Protein AF-A0A3P7KXI2-F1 (afdb_monomer)

Organism: Strongylus vulgaris (NCBI:txid40348)

Radius of gyration: 22.16 Å; Cα contacts (8 Å, |Δi|>4): 101; chains: 1; bounding box: 39×43×55 Å

InterPro domains:
  IPR000217 Tubulin [PTHR11588] (34-95)
  IPR002452 Alpha tubulin [PR01162] (31-44)
  IPR002452 Alpha tubulin [PR01162] (44-63)
  IPR002452 Alpha tubulin [PR01162] (69-85)
  IPR008280 Tubulin/FtsZ, C-terminal [SSF55307] (37-93)
  IPR018316 Tubulin/FtsZ, 2-layer sandwich domain [PF03953] (35-76)
  IPR023123 Tubulin, C-terminal [G3DSA:1.10.287.600] (68-98)
  IPR037103 Tubulin/FtsZ-like, C-terminal domain [G3DSA:3.30.1330.20] (4-67)

Sequence (100 aa):
MCARLDVKNSETQDAQNLHLTVTLWLISAANNEKAIVGINYQPPTVVPGADLAKLQRAVCMLSNTTAIAEAWARLDHKFDLMYAKRAFVHWLVFEKNFSQ

pLDDT: mean 70.06, std 19.03, range [29.94, 96.69]

Secondary structure (DSSP, 8-state):
--------HHHHHHHHH--S---EEEEE-SSSS-EEEE---SPPP--TT-SS---S--EEEEE--TTHHHHHHHHHHHHHHHHHTTTTHHHHHHHHHH--

Mean predicted aligned error: 12.72 Å

Foldseek 3Di:
DQDFDPDDPVVVVCVVVDPAEFQWAFEADPPPDDTTTDGDRDFDDDDPPDPDDRDRYDYHYDYDDPVVVVVVVVVVVVVCVCVVVCHCVVVVVVVVVVVD

Solvent-accessible surface area (backbone atoms only — not comparable to full-atom values): 6329 Å² total; per-residue (Å²): 136,87,71,90,53,89,72,52,80,64,56,60,51,42,65,73,67,47,96,63,59,43,38,34,43,36,39,41,54,82,70,91,78,56,77,40,58,33,78,34,71,69,61,62,85,66,64,90,93,52,94,63,75,88,46,76,62,53,76,47,77,50,69,62,58,77,70,57,52,59,59,50,52,58,50,50,54,54,47,50,61,36,54,78,69,52,58,71,47,65,62,60,54,51,57,69,68,72,79,117

Structure (mmCIF, N/CA/C/O backbone):
data_AF-A0A3P7KXI2-F1
#
_entry.id   AF-A0A3P7KXI2-F1
#
loop_
_atom_site.group_PDB
_atom_site.id
_atom_site.type_symbol
_atom_site.label_atom_id
_atom_site.label_alt_id
_atom_site.label_comp_id
_atom_site.label_asym_id
_atom_site.label_entity_id
_atom_site.label_seq_id
_atom_site.pdbx_PDB_ins_code
_atom_site.Cartn_x
_atom_site.Cartn_y
_atom_site.Cartn_z
_atom_site.occupancy
_atom_site.B_iso_or_equiv
_atom_site.auth_seq_id
_atom_site.auth_comp_id
_atom_site.auth_asym_id
_atom_site.auth_atom_id
_atom_site.pdbx_PDB_model_num
ATOM 1 N N . MET A 1 1 ? -1.861 10.800 15.574 1.00 29.94 1 MET A N 1
ATOM 2 C CA . MET A 1 1 ? -0.877 10.560 16.652 1.00 29.94 1 MET A CA 1
ATOM 3 C C . MET A 1 1 ? -0.841 9.057 16.889 1.00 29.94 1 MET A C 1
ATOM 5 O O . MET A 1 1 ? -1.806 8.523 17.414 1.00 29.94 1 MET A O 1
ATOM 9 N N . CYS A 1 2 ? 0.173 8.351 16.385 1.00 36.72 2 CYS A N 1
ATOM 10 C CA . CYS A 1 2 ? 0.324 6.916 16.637 1.00 36.72 2 CYS A CA 1
ATOM 11 C C . CYS A 1 2 ? 1.160 6.783 17.914 1.00 36.72 2 CYS A C 1
ATOM 13 O O . CYS A 1 2 ? 2.349 7.092 17.894 1.00 36.72 2 CYS A O 1
ATOM 15 N N . ALA A 1 3 ? 0.534 6.442 19.039 1.00 30.91 3 ALA A N 1
ATOM 16 C CA . ALA A 1 3 ? 1.265 6.214 20.279 1.00 30.91 3 ALA A CA 1
ATOM 17 C C . ALA A 1 3 ? 1.949 4.844 20.207 1.00 30.91 3 ALA A C 1
ATOM 19 O O . ALA A 1 3 ? 1.317 3.840 19.877 1.00 30.91 3 ALA A O 1
ATOM 20 N N . ARG A 1 4 ? 3.252 4.809 20.493 1.00 40.34 4 ARG A N 1
ATOM 21 C CA . ARG A 1 4 ? 4.019 3.572 20.635 1.00 40.34 4 ARG A CA 1
ATOM 22 C C . ARG A 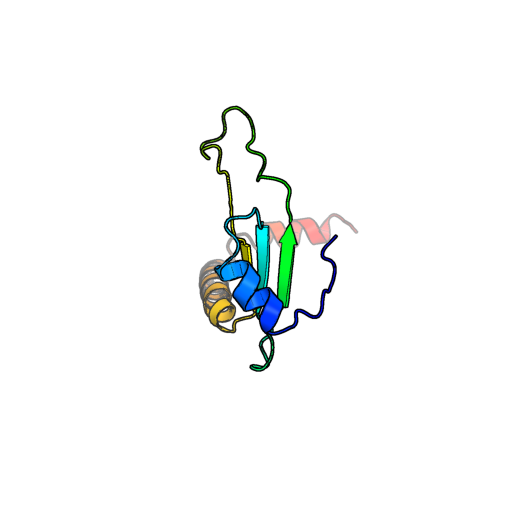1 4 ? 3.684 2.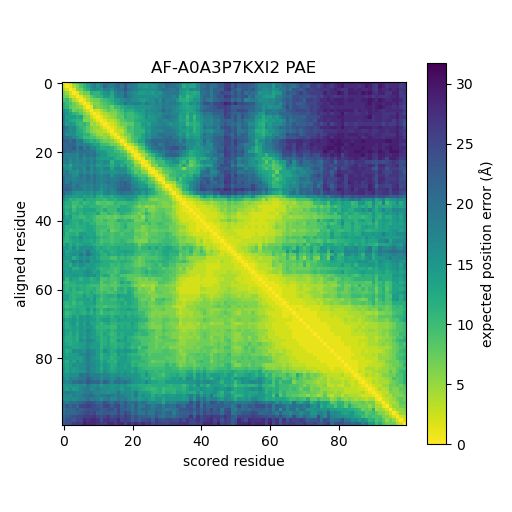980 22.001 1.00 40.34 4 ARG A C 1
ATOM 24 O O . ARG A 1 4 ? 4.216 3.436 23.006 1.00 40.34 4 ARG A O 1
ATOM 31 N N . LEU A 1 5 ? 2.774 2.015 22.034 1.00 41.72 5 LEU A N 1
ATOM 32 C CA . LEU A 1 5 ? 2.541 1.194 23.216 1.00 41.72 5 LEU A CA 1
ATOM 33 C C . LEU A 1 5 ? 3.288 -0.125 23.012 1.00 41.72 5 LEU A C 1
ATOM 35 O O . LEU A 1 5 ? 3.097 -0.810 22.006 1.00 41.72 5 LEU A O 1
ATOM 39 N N . ASP A 1 6 ? 4.195 -0.450 23.931 1.00 42.53 6 ASP A N 1
ATOM 40 C CA . ASP A 1 6 ? 4.814 -1.771 23.983 1.00 42.53 6 ASP A CA 1
ATOM 41 C C . ASP A 1 6 ? 3.788 -2.754 24.550 1.00 42.53 6 ASP A C 1
ATOM 43 O O . ASP A 1 6 ? 3.648 -2.897 25.761 1.00 42.53 6 ASP A O 1
ATOM 47 N N . VAL A 1 7 ? 3.049 -3.395 23.648 1.00 49.69 7 VAL A N 1
ATOM 48 C CA . VAL A 1 7 ? 1.975 -4.329 23.995 1.00 49.69 7 VAL A CA 1
ATOM 49 C C . VAL A 1 7 ? 2.558 -5.600 24.613 1.00 49.69 7 VAL A C 1
ATOM 51 O O . VAL A 1 7 ? 3.459 -6.221 24.041 1.00 49.69 7 VAL A O 1
ATOM 54 N N . LYS A 1 8 ? 2.067 -5.977 25.798 1.00 50.06 8 LYS A N 1
ATOM 55 C CA . LYS A 1 8 ? 2.396 -7.260 26.445 1.00 50.06 8 LYS A CA 1
ATOM 56 C C . LYS A 1 8 ? 1.558 -8.376 25.811 1.00 50.06 8 LYS A C 1
ATOM 58 O O . LYS A 1 8 ? 0.411 -8.143 25.452 1.00 50.06 8 LYS A O 1
ATOM 63 N N . ASN A 1 9 ? 2.078 -9.605 25.737 1.00 48.44 9 ASN A N 1
ATOM 64 C CA . ASN A 1 9 ? 1.380 -10.755 25.123 1.00 48.44 9 ASN A CA 1
ATOM 65 C C . ASN A 1 9 ? -0.023 -11.051 25.705 1.00 48.44 9 ASN A C 1
ATOM 67 O O . ASN A 1 9 ? -0.824 -11.715 25.058 1.00 48.44 9 ASN A O 1
ATOM 71 N N . SER A 1 10 ? -0.341 -10.564 26.908 1.00 46.03 10 SER A N 1
ATOM 72 C CA . SER A 1 10 ? -1.690 -10.642 27.480 1.00 46.03 10 SER A CA 1
ATOM 73 C C . SER A 1 10 ? -2.679 -9.693 26.793 1.00 46.03 10 SER A C 1
ATOM 75 O O . SER A 1 10 ? -3.810 -10.076 26.533 1.00 46.03 10 SER A O 1
ATOM 77 N N . GLU A 1 11 ? -2.245 -8.490 26.412 1.00 50.47 11 GLU A N 1
ATOM 78 C CA . GLU A 1 11 ? -3.088 -7.465 25.781 1.00 50.47 11 GLU A CA 1
ATOM 79 C C . GLU A 1 11 ? -3.433 -7.816 24.324 1.00 50.47 11 GLU A C 1
ATOM 81 O O . GLU A 1 11 ? -4.492 -7.438 23.828 1.00 50.47 11 GLU A O 1
ATOM 86 N N . THR A 1 12 ? -2.577 -8.576 23.628 1.00 51.78 12 THR A N 1
ATOM 87 C CA . THR A 1 12 ? -2.887 -9.134 22.299 1.00 51.78 12 THR A CA 1
ATOM 88 C C . THR A 1 12 ? -3.920 -10.259 22.370 1.00 51.78 12 THR A C 1
ATOM 90 O O . THR A 1 12 ? -4.758 -10.365 21.476 1.00 51.78 12 THR A O 1
ATOM 93 N N . GLN A 1 13 ? -3.892 -11.074 23.429 1.00 47.31 13 GLN A N 1
ATOM 94 C CA . GLN A 1 13 ? -4.900 -12.106 23.694 1.00 47.31 13 GLN A CA 1
ATOM 95 C C . GLN A 1 13 ? -6.232 -11.473 24.128 1.00 47.31 13 GLN A C 1
ATOM 97 O O . GLN A 1 13 ? -7.299 -11.884 23.677 1.00 47.31 13 GLN A O 1
ATOM 102 N N . ASP A 1 14 ? -6.165 -10.411 24.930 1.00 47.66 14 ASP A N 1
ATOM 103 C CA . ASP A 1 14 ? -7.312 -9.601 25.328 1.00 47.66 14 ASP A CA 1
ATOM 104 C C . ASP A 1 14 ? -7.895 -8.829 24.140 1.00 47.66 14 ASP A C 1
ATOM 106 O O . ASP A 1 14 ? -9.104 -8.737 24.035 1.00 47.66 14 ASP A O 1
ATOM 110 N 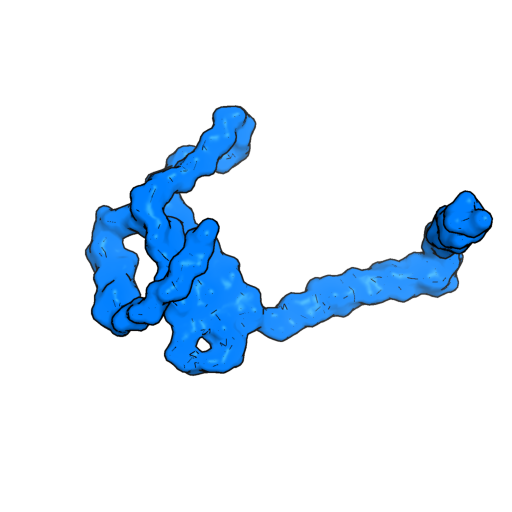N . ALA A 1 15 ? -7.103 -8.360 23.171 1.00 49.88 15 ALA A N 1
ATOM 111 C CA . ALA A 1 15 ? -7.630 -7.767 21.934 1.00 49.88 15 ALA A CA 1
ATOM 112 C C . ALA A 1 15 ? -8.350 -8.787 21.025 1.00 49.88 15 ALA A C 1
ATOM 114 O O . ALA A 1 15 ? -9.193 -8.400 20.216 1.00 49.88 15 ALA A O 1
ATOM 115 N N . GLN A 1 16 ? -8.030 -10.080 21.153 1.00 50.06 16 GLN A N 1
ATOM 116 C CA . GLN A 1 16 ? -8.742 -11.176 20.483 1.00 50.06 16 GLN A CA 1
ATOM 117 C C . GLN A 1 16 ? -9.994 -11.625 21.262 1.00 50.06 16 GLN A C 1
ATOM 119 O O . GLN A 1 16 ? -10.968 -12.044 20.639 1.00 50.06 16 GLN A O 1
ATOM 124 N N . ASN A 1 17 ? -9.986 -11.511 22.599 1.00 40.88 17 ASN A N 1
ATOM 125 C CA . ASN A 1 17 ? -11.053 -11.981 23.495 1.00 40.88 17 ASN A CA 1
ATOM 126 C C . ASN A 1 17 ? -12.028 -10.887 23.971 1.00 40.88 17 ASN A C 1
ATOM 128 O O . ASN A 1 17 ? -13.160 -11.197 24.348 1.00 40.88 17 ASN A O 1
ATOM 132 N N . LEU A 1 18 ? -11.639 -9.609 23.967 1.00 45.00 18 LEU A N 1
ATOM 133 C CA . LEU A 1 18 ? -12.528 -8.503 24.290 1.00 45.00 18 LEU A CA 1
ATOM 134 C C . LEU A 1 18 ? -13.430 -8.239 23.096 1.00 45.00 18 LEU A C 1
ATOM 136 O O . LEU A 1 18 ? -13.034 -7.769 22.032 1.00 45.00 18 LEU A O 1
ATOM 140 N N . HIS A 1 19 ? -14.706 -8.432 23.361 1.00 46.38 19 HIS A N 1
ATOM 141 C CA . HIS A 1 19 ? -15.840 -7.978 22.582 1.00 46.38 19 HIS A CA 1
ATOM 142 C C . HIS A 1 19 ? -15.951 -6.428 22.546 1.00 46.38 19 HIS A C 1
ATOM 144 O O . HIS A 1 19 ? -17.055 -5.889 22.602 1.00 46.38 19 HIS A O 1
ATOM 150 N N . LEU A 1 20 ? -14.828 -5.693 22.501 1.00 36.97 20 LEU A N 1
ATOM 151 C CA . LEU A 1 20 ? -14.743 -4.235 22.632 1.00 36.97 20 LEU A CA 1
ATOM 152 C C . LEU A 1 20 ? -13.879 -3.600 21.527 1.00 36.97 20 LEU A C 1
ATOM 154 O O . LEU A 1 20 ? -13.018 -4.222 20.920 1.00 36.97 20 LEU A O 1
ATOM 158 N N . THR A 1 21 ? -14.228 -2.356 21.218 1.00 44.31 21 THR A N 1
ATOM 159 C CA . THR A 1 21 ? -13.901 -1.545 20.036 1.00 44.31 21 THR A CA 1
ATOM 160 C C . THR A 1 21 ? -12.403 -1.285 19.835 1.00 44.31 21 THR A C 1
ATOM 162 O O . THR A 1 21 ? -11.777 -0.677 20.697 1.00 44.31 21 THR A O 1
ATOM 165 N N . VAL A 1 22 ? -11.834 -1.681 18.686 1.00 45.72 22 VAL A N 1
ATOM 166 C CA . VAL A 1 22 ? -10.410 -1.459 18.373 1.00 45.72 22 VAL A CA 1
ATOM 167 C C . VAL A 1 22 ? -10.201 -1.131 16.884 1.00 45.72 22 VAL A C 1
ATOM 169 O O . VAL A 1 22 ? -10.340 -2.014 16.039 1.00 45.72 22 VAL A O 1
ATOM 172 N N . THR A 1 23 ? -9.804 0.104 16.535 1.00 46.19 23 THR A N 1
ATOM 173 C CA . THR A 1 23 ? -9.016 0.323 15.301 1.00 46.19 23 THR A CA 1
ATOM 174 C C . THR A 1 23 ? -7.598 -0.144 15.571 1.00 46.19 23 THR A C 1
ATOM 176 O O . THR A 1 23 ? -6.817 0.586 16.179 1.00 46.19 23 THR A O 1
ATOM 179 N N . LEU A 1 24 ? -7.293 -1.375 15.165 1.00 53.12 24 LEU A N 1
ATOM 180 C CA . LEU A 1 24 ? -5.946 -1.925 15.240 1.00 53.12 24 LEU A CA 1
ATOM 181 C C . LEU A 1 24 ? -5.125 -1.303 14.111 1.00 53.12 24 LEU A C 1
ATOM 183 O O . LEU A 1 24 ? -5.459 -1.513 12.946 1.00 53.12 24 LEU A O 1
ATOM 187 N N . TRP A 1 25 ? -4.073 -0.557 14.447 1.00 50.19 25 TRP A N 1
ATOM 188 C CA . TRP A 1 25 ? -2.987 -0.259 13.511 1.00 50.19 25 TRP A CA 1
ATOM 189 C C . TRP A 1 25 ? -1.905 -1.308 13.731 1.00 50.19 25 TRP A C 1
ATOM 191 O O . TRP A 1 25 ? -1.126 -1.205 14.679 1.00 50.19 25 TRP A O 1
ATOM 201 N N . LEU A 1 26 ? -1.900 -2.354 12.907 1.00 53.91 26 LEU A N 1
ATOM 202 C CA . LEU A 1 26 ? -0.848 -3.367 12.935 1.00 53.91 26 LEU A CA 1
ATOM 203 C C . LEU A 1 26 ? 0.366 -2.807 12.204 1.00 53.91 26 LEU A C 1
ATOM 205 O O . LEU A 1 26 ? 0.319 -2.687 10.986 1.00 53.91 26 LEU A O 1
ATOM 209 N N . ILE A 1 27 ? 1.441 -2.469 12.918 1.00 57.34 27 ILE A N 1
ATOM 210 C CA . ILE A 1 27 ? 2.726 -2.154 12.284 1.00 57.34 27 ILE A CA 1
ATOM 211 C C . ILE A 1 27 ? 3.578 -3.425 12.314 1.00 57.34 27 ILE A C 1
ATOM 213 O O . ILE A 1 27 ? 4.033 -3.847 13.379 1.00 57.34 27 ILE A O 1
ATOM 217 N N . SER A 1 28 ? 3.783 -4.044 11.150 1.00 53.22 28 SER A N 1
ATOM 218 C CA . SER A 1 28 ? 4.694 -5.186 11.009 1.00 53.22 28 SER A CA 1
ATOM 219 C C . SER A 1 28 ? 6.101 -4.672 10.713 1.00 53.22 28 SER A C 1
ATOM 221 O O . SER A 1 28 ? 6.369 -4.198 9.606 1.00 53.22 28 SER A O 1
ATOM 223 N N . ALA A 1 29 ? 6.995 -4.748 11.703 1.00 52.03 29 ALA A N 1
ATOM 224 C CA . ALA A 1 29 ? 8.417 -4.480 11.521 1.00 52.03 29 ALA A CA 1
ATOM 225 C C . ALA A 1 29 ? 9.099 -5.693 10.869 1.00 52.03 29 ALA A C 1
ATOM 227 O O . ALA A 1 29 ? 8.851 -6.830 11.257 1.00 52.03 29 ALA A O 1
ATOM 228 N N . ALA A 1 30 ? 9.980 -5.438 9.901 1.00 49.97 30 ALA A N 1
ATOM 229 C CA . ALA A 1 30 ? 10.675 -6.442 9.086 1.00 49.97 30 ALA A CA 1
ATOM 230 C C . ALA A 1 30 ? 11.612 -7.390 9.871 1.00 49.97 30 ALA A C 1
ATOM 232 O O . ALA A 1 30 ? 12.158 -8.329 9.299 1.00 49.97 30 ALA A O 1
ATOM 233 N N . ASN A 1 31 ? 11.784 -7.172 11.177 1.00 50.75 31 ASN A N 1
ATOM 234 C CA . ASN A 1 31 ? 12.705 -7.922 12.021 1.00 50.75 31 ASN A CA 1
ATOM 235 C C . ASN A 1 31 ? 11.902 -8.765 13.024 1.00 50.75 31 ASN A C 1
ATOM 237 O O . ASN A 1 31 ? 11.850 -8.424 14.199 1.00 50.75 31 ASN A O 1
ATOM 241 N N . ASN A 1 32 ? 11.201 -9.774 12.492 1.00 55.06 32 ASN A N 1
ATOM 242 C CA . ASN A 1 32 ? 10.653 -11.033 13.045 1.00 55.06 32 ASN A CA 1
ATOM 243 C C . ASN A 1 32 ? 10.413 -11.269 14.560 1.00 55.06 32 ASN A C 1
ATOM 245 O O . ASN A 1 32 ? 10.201 -12.415 14.941 1.00 55.06 32 ASN A O 1
ATOM 249 N N . GLU A 1 33 ? 10.344 -10.262 15.428 1.00 53.75 33 GLU A N 1
ATOM 250 C CA . GLU A 1 33 ? 10.123 -10.487 16.868 1.00 53.75 33 GLU A CA 1
ATOM 251 C C . GLU A 1 33 ? 8.990 -9.655 17.475 1.00 53.75 33 GLU A C 1
ATOM 253 O O . GLU A 1 33 ? 8.563 -9.938 18.594 1.00 53.75 33 GLU A O 1
ATOM 258 N N . LYS A 1 34 ? 8.445 -8.650 16.771 1.00 58.78 34 LYS A N 1
ATOM 259 C CA . LYS A 1 34 ? 7.381 -7.817 17.353 1.00 58.78 34 LYS A CA 1
ATOM 260 C C . LYS A 1 34 ? 6.425 -7.216 16.326 1.00 58.78 34 LYS A C 1
ATOM 262 O O . LYS A 1 34 ? 6.803 -6.356 15.533 1.00 58.78 34 LYS A O 1
ATOM 267 N N . ALA A 1 35 ? 5.157 -7.613 16.409 1.00 63.22 35 ALA A N 1
ATOM 268 C CA . ALA A 1 35 ? 4.050 -6.853 15.841 1.00 63.22 35 ALA A CA 1
ATOM 269 C C . ALA A 1 35 ? 3.670 -5.736 16.825 1.00 63.22 35 ALA A C 1
ATOM 271 O O . ALA A 1 35 ? 3.439 -6.002 18.005 1.00 63.22 35 ALA A O 1
ATOM 272 N N . ILE A 1 36 ? 3.622 -4.487 16.359 1.00 65.75 36 ILE A N 1
ATOM 273 C CA . ILE A 1 36 ? 3.133 -3.370 17.176 1.00 65.75 36 ILE A CA 1
ATOM 274 C C . ILE A 1 36 ? 1.636 -3.227 16.926 1.00 65.75 36 ILE A C 1
ATOM 276 O O . ILE A 1 36 ? 1.194 -3.168 15.777 1.00 65.75 36 ILE A O 1
ATOM 280 N N . VAL A 1 37 ? 0.874 -3.151 18.013 1.00 71.19 37 VAL A N 1
ATOM 281 C CA . VAL A 1 37 ? -0.578 -2.992 18.004 1.00 71.19 37 VAL A CA 1
ATOM 282 C C . VAL A 1 37 ? -0.926 -1.655 18.654 1.00 71.19 37 VAL A C 1
ATOM 284 O O . VAL A 1 37 ? -0.619 -1.430 19.820 1.00 71.19 37 VAL A O 1
ATOM 287 N N . GLY A 1 38 ? -1.574 -0.762 17.906 1.00 71.06 38 GLY A N 1
ATOM 288 C CA . GLY A 1 38 ? -2.231 0.428 18.459 1.00 71.06 38 GLY A CA 1
ATOM 289 C C . GLY A 1 38 ? -3.746 0.248 18.476 1.00 71.06 38 GLY A C 1
ATOM 290 O O . GLY A 1 38 ? -4.288 -0.211 17.477 1.00 71.06 38 GLY A O 1
ATOM 291 N N . ILE A 1 39 ? -4.417 0.617 19.574 1.00 76.69 39 ILE A N 1
ATOM 292 C CA . ILE A 1 39 ? -5.871 0.470 19.760 1.00 76.69 39 ILE A CA 1
ATOM 293 C C . ILE A 1 39 ? -6.553 1.840 19.810 1.00 76.69 39 ILE A C 1
ATOM 295 O O . ILE A 1 39 ? -6.167 2.699 20.600 1.00 76.69 39 ILE A O 1
ATOM 299 N N . ASN A 1 40 ? -7.599 2.029 19.000 1.00 74.69 40 ASN A N 1
ATOM 300 C CA . ASN A 1 40 ? -8.516 3.167 19.104 1.00 74.69 40 ASN A CA 1
ATOM 301 C C . ASN A 1 40 ? -9.928 2.700 19.476 1.00 74.69 40 ASN A C 1
ATOM 303 O O . ASN A 1 40 ? -10.484 1.837 18.797 1.00 74.69 40 ASN A O 1
ATOM 307 N N . TYR A 1 41 ? -10.512 3.322 20.499 1.00 73.38 41 TYR A N 1
ATOM 308 C CA . TYR A 1 41 ? -11.851 3.004 21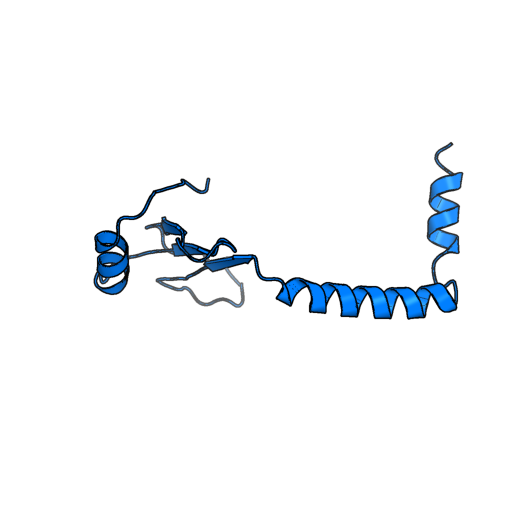.000 1.00 73.38 41 TYR A CA 1
ATOM 309 C C . TYR A 1 41 ? -12.976 3.757 20.282 1.00 73.38 41 TYR A C 1
ATOM 311 O O . TYR A 1 41 ? -14.146 3.422 20.460 1.00 73.38 41 TYR A O 1
ATOM 319 N N . GLN A 1 42 ? -12.655 4.782 19.488 1.00 79.94 42 GLN A N 1
ATOM 320 C CA . GLN A 1 42 ? -13.666 5.495 18.710 1.00 79.94 42 GLN A CA 1
ATOM 321 C C . GLN A 1 42 ? -14.076 4.674 17.475 1.00 79.94 42 GLN A C 1
ATOM 323 O O . GLN A 1 42 ? -13.199 4.134 16.792 1.00 79.94 42 GLN A O 1
ATOM 328 N N . PRO A 1 43 ? -15.381 4.581 17.156 1.00 79.06 43 PRO A N 1
ATOM 329 C CA . PRO A 1 43 ? -15.835 3.895 15.954 1.00 79.06 43 PRO A CA 1
ATOM 330 C C . PRO A 1 43 ? -15.355 4.634 14.689 1.00 79.06 43 PRO A C 1
ATOM 332 O O . PRO A 1 43 ? -15.260 5.864 14.702 1.00 79.06 43 PRO A O 1
ATOM 335 N N . PRO A 1 44 ? -15.076 3.922 13.581 1.00 82.06 44 PRO A N 1
ATOM 336 C CA . PRO A 1 44 ? -14.717 4.551 12.314 1.00 82.06 44 PRO A CA 1
ATOM 337 C C . PRO A 1 44 ? -15.818 5.491 11.811 1.00 82.06 44 PRO A C 1
ATOM 339 O O . PRO A 1 44 ? -16.986 5.111 11.708 1.00 82.06 44 PRO A O 1
ATOM 342 N N . THR A 1 45 ? -15.443 6.716 11.453 1.00 87.69 45 THR A N 1
ATOM 343 C CA . THR A 1 45 ? -16.369 7.685 10.859 1.00 87.69 45 THR A CA 1
ATOM 344 C C . THR A 1 45 ? -16.503 7.427 9.361 1.00 87.69 45 THR A C 1
ATOM 346 O O . THR A 1 45 ? -15.5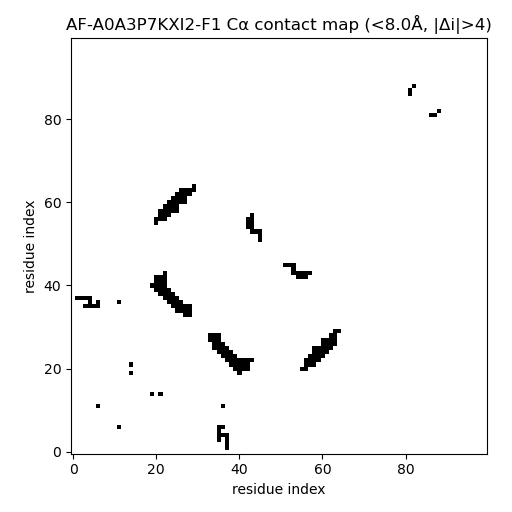03 7.259 8.665 1.00 87.69 45 THR A O 1
ATOM 349 N N . VAL A 1 46 ? -17.734 7.447 8.851 1.00 87.44 46 VAL A N 1
ATOM 350 C CA . VAL A 1 46 ? -18.009 7.446 7.407 1.00 87.44 46 VAL A CA 1
ATOM 351 C C . VAL A 1 46 ? -18.426 8.840 6.956 1.00 87.44 46 VAL A C 1
ATOM 353 O O . VAL A 1 46 ? -19.101 9.564 7.691 1.00 87.44 46 VAL A O 1
ATOM 356 N N . VAL A 1 47 ? -18.045 9.210 5.736 1.00 91.25 47 VAL A N 1
ATOM 357 C CA . VAL A 1 47 ? -18.501 10.454 5.108 1.00 91.25 47 VAL A CA 1
ATOM 358 C C . VAL A 1 47 ? -19.941 10.251 4.598 1.00 91.25 47 VAL A C 1
ATOM 360 O O . VAL A 1 47 ? -20.197 9.242 3.938 1.00 91.25 47 VAL A O 1
ATOM 363 N N . PRO A 1 48 ? -20.903 11.153 4.886 1.00 89.38 48 PRO A N 1
ATOM 364 C CA . PRO A 1 48 ? -22.265 11.046 4.357 1.00 89.38 48 PRO A CA 1
ATOM 365 C C . PRO A 1 48 ? -22.277 10.990 2.822 1.00 89.38 48 PRO A C 1
ATOM 367 O O . PRO A 1 48 ? -21.654 11.825 2.174 1.00 89.38 48 PRO A O 1
ATOM 370 N N . GLY A 1 49 ? -22.978 10.010 2.243 1.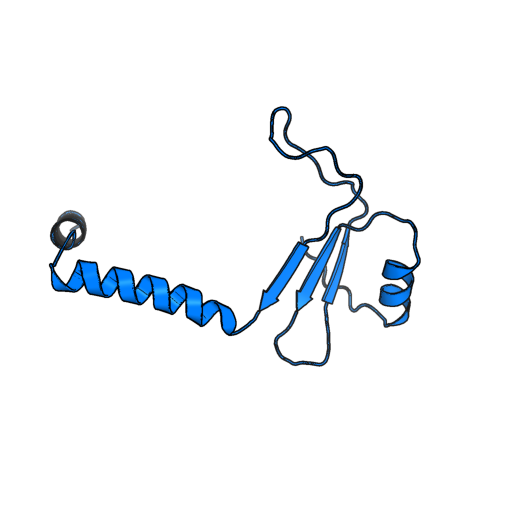00 89.94 49 GLY A N 1
ATOM 371 C CA . GLY A 1 49 ? -23.029 9.798 0.789 1.00 89.94 49 GLY A CA 1
ATOM 372 C C . GLY A 1 49 ? -21.842 9.024 0.196 1.00 89.94 49 GLY A C 1
ATOM 373 O O . GLY A 1 49 ? -21.805 8.834 -1.015 1.00 89.94 49 GLY A O 1
ATOM 374 N N . ALA A 1 50 ? -20.887 8.571 1.015 1.00 90.50 50 ALA A N 1
ATOM 375 C CA . ALA A 1 50 ? -19.826 7.670 0.570 1.00 90.50 50 ALA A CA 1
ATOM 376 C C . ALA A 1 50 ? -20.320 6.220 0.422 1.00 90.50 50 ALA A C 1
ATOM 378 O O . ALA A 1 50 ? -21.324 5.823 1.009 1.00 90.50 50 ALA A O 1
ATOM 379 N N . ASP A 1 51 ? -19.554 5.424 -0.321 1.00 92.81 51 ASP A N 1
ATOM 380 C CA . ASP A 1 51 ? -19.870 4.025 -0.652 1.00 92.81 51 ASP A CA 1
ATOM 381 C C . ASP A 1 51 ? -19.616 3.039 0.509 1.00 92.81 51 ASP A C 1
ATOM 383 O O . ASP A 1 51 ? -20.015 1.877 0.484 1.00 92.81 51 ASP A O 1
ATOM 387 N N . LEU A 1 52 ? -18.949 3.495 1.573 1.00 85.25 52 LEU A N 1
ATOM 388 C CA . LEU A 1 52 ? -18.637 2.660 2.730 1.00 85.25 52 LEU A CA 1
ATOM 389 C C . LEU A 1 52 ? -19.788 2.660 3.739 1.00 85.25 52 LEU A C 1
ATOM 391 O O . LEU A 1 52 ? -20.191 3.702 4.262 1.00 85.25 52 LEU A O 1
ATOM 395 N N . ALA A 1 53 ? -20.269 1.461 4.073 1.00 85.81 53 ALA A N 1
ATOM 396 C CA . ALA A 1 53 ? -21.256 1.268 5.126 1.00 85.81 53 ALA A CA 1
ATOM 397 C C . ALA A 1 53 ? -20.708 1.689 6.501 1.00 85.81 53 ALA A C 1
ATOM 399 O O . ALA A 1 53 ? -19.512 1.584 6.782 1.00 85.81 53 ALA A O 1
ATOM 400 N N . LYS A 1 54 ? -21.604 2.120 7.398 1.00 82.06 54 LYS A N 1
ATOM 401 C CA . LYS A 1 54 ? -21.253 2.375 8.801 1.00 82.06 54 LYS A CA 1
ATOM 402 C C . LYS A 1 54 ? -20.804 1.074 9.460 1.00 82.06 54 LYS A C 1
ATOM 404 O O . LYS A 1 54 ? -21.600 0.157 9.644 1.00 82.06 54 LYS A O 1
ATOM 409 N N . LEU A 1 55 ? -19.534 1.023 9.840 1.00 78.06 55 LEU A N 1
ATOM 410 C CA . LEU A 1 55 ? -18.924 -0.124 10.499 1.00 78.06 55 LEU A CA 1
ATOM 411 C C . LEU A 1 55 ? -18.762 0.167 11.990 1.00 78.06 55 LEU A C 1
ATOM 413 O O . LEU A 1 55 ? -18.356 1.256 12.382 1.00 78.06 55 LEU A O 1
ATOM 417 N N . GLN A 1 56 ? -19.038 -0.831 12.828 1.00 74.56 56 GLN A N 1
ATOM 418 C CA . GLN A 1 56 ? -18.751 -0.742 14.264 1.00 74.56 56 GLN A CA 1
ATOM 419 C C . GLN A 1 56 ? -17.246 -0.861 14.548 1.00 74.56 56 GLN A C 1
ATOM 421 O O . GLN A 1 56 ? -16.765 -0.388 15.575 1.00 74.56 56 GLN A O 1
ATOM 426 N N . ARG A 1 57 ? -16.499 -1.527 13.654 1.00 71.06 57 ARG A N 1
ATOM 427 C CA . ARG A 1 57 ? -15.080 -1.871 13.817 1.00 71.06 57 ARG A CA 1
ATOM 428 C C . ARG A 1 57 ? -14.378 -1.912 12.458 1.00 71.06 57 ARG A C 1
ATOM 430 O O . ARG A 1 57 ? -14.982 -2.337 11.477 1.00 71.06 57 ARG A O 1
ATOM 437 N N . ALA A 1 58 ? -13.109 -1.514 12.422 1.00 72.00 58 ALA A N 1
ATOM 438 C CA . ALA A 1 58 ? -12.242 -1.618 11.248 1.00 72.00 58 ALA A CA 1
ATOM 439 C C . ALA A 1 58 ? -10.791 -1.846 11.688 1.00 72.00 58 ALA A C 1
ATOM 441 O O . ALA A 1 58 ? -10.394 -1.386 12.754 1.00 72.00 58 ALA A O 1
ATOM 442 N N . VAL A 1 59 ? -10.002 -2.528 10.862 1.00 74.44 59 VAL A N 1
ATOM 443 C CA . VAL A 1 59 ? -8.579 -2.800 11.113 1.00 74.44 59 VAL A CA 1
ATOM 444 C C . VAL A 1 59 ? -7.759 -2.210 9.972 1.00 74.44 59 VAL A C 1
ATOM 446 O O . VAL A 1 59 ? -8.169 -2.288 8.816 1.00 74.44 59 VAL A O 1
ATOM 449 N N . CYS A 1 60 ? -6.603 -1.633 10.294 1.00 77.00 60 CYS A N 1
ATOM 450 C CA . CYS A 1 60 ? -5.630 -1.160 9.319 1.00 77.00 60 CYS A CA 1
ATOM 451 C C . CYS A 1 60 ? -4.279 -1.836 9.572 1.00 77.00 60 CYS A C 1
ATOM 453 O O . CYS A 1 60 ? -3.759 -1.822 10.687 1.00 77.00 60 CYS A O 1
ATOM 455 N N . MET A 1 61 ? -3.688 -2.426 8.535 1.00 76.31 61 MET A N 1
ATOM 456 C CA . MET A 1 61 ? -2.354 -3.011 8.618 1.00 76.31 61 MET A CA 1
ATOM 457 C C . MET A 1 61 ? -1.367 -2.168 7.822 1.00 76.31 61 MET A C 1
ATOM 459 O O . MET A 1 61 ? -1.525 -1.955 6.624 1.00 76.31 61 MET A O 1
ATOM 463 N N . LEU A 1 62 ? 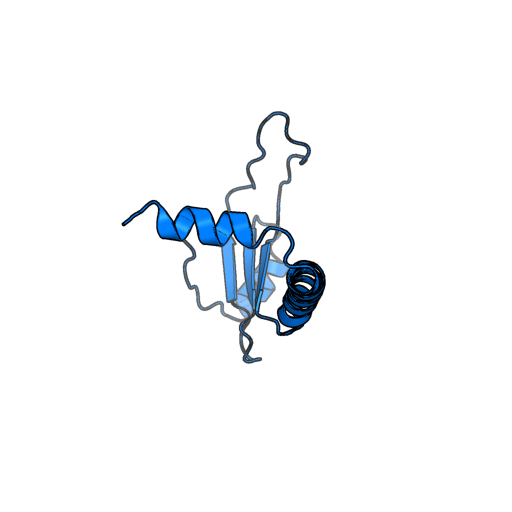-0.317 -1.733 8.502 1.00 77.12 62 LEU A N 1
ATOM 464 C CA . LEU A 1 62 ? 0.861 -1.108 7.932 1.00 77.12 62 LEU A CA 1
ATOM 465 C C . LEU A 1 62 ? 1.998 -2.129 7.985 1.00 77.12 62 LEU A C 1
ATOM 467 O O . LEU A 1 62 ? 2.611 -2.361 9.025 1.00 77.12 62 LEU A O 1
ATOM 471 N N . SER A 1 63 ? 2.270 -2.779 6.859 1.00 75.88 63 SER A N 1
ATOM 472 C CA . SER A 1 63 ? 3.346 -3.766 6.764 1.00 75.88 63 SER A CA 1
ATOM 473 C C . SER A 1 63 ? 4.488 -3.241 5.909 1.00 75.88 63 SER A C 1
ATOM 475 O O . SER A 1 63 ? 4.261 -2.656 4.851 1.00 75.88 63 SER A O 1
ATOM 477 N N . ASN A 1 64 ? 5.721 -3.437 6.377 1.00 78.19 64 ASN A N 1
ATOM 478 C CA . ASN A 1 64 ? 6.901 -3.210 5.555 1.00 78.19 64 ASN A CA 1
ATOM 479 C C . ASN A 1 64 ? 7.383 -4.557 5.015 1.00 78.19 64 ASN A C 1
ATOM 481 O O . ASN A 1 64 ? 7.949 -5.365 5.749 1.00 78.19 64 ASN A O 1
ATOM 485 N N . THR A 1 65 ? 7.097 -4.808 3.742 1.00 80.06 65 THR A N 1
ATOM 486 C CA . THR A 1 65 ? 7.443 -6.044 3.037 1.00 80.06 65 THR A CA 1
ATOM 487 C C . THR A 1 65 ? 8.192 -5.702 1.756 1.00 80.06 65 THR A C 1
ATOM 489 O O . THR A 1 65 ? 7.844 -4.753 1.052 1.00 80.06 65 THR A O 1
ATOM 492 N N . THR A 1 66 ? 9.207 -6.503 1.427 1.00 86.56 66 THR A N 1
ATOM 493 C CA . THR A 1 66 ? 9.964 -6.386 0.172 1.00 86.56 66 THR A CA 1
ATOM 494 C C . THR A 1 66 ? 9.105 -6.651 -1.064 1.00 86.56 66 THR A C 1
ATOM 496 O O . THR A 1 66 ? 9.501 -6.256 -2.156 1.00 86.56 66 THR A O 1
ATOM 499 N N . ALA A 1 67 ? 7.901 -7.217 -0.913 1.00 86.50 67 ALA A N 1
ATOM 500 C CA . ALA A 1 67 ? 6.937 -7.383 -2.002 1.00 86.50 67 ALA A CA 1
ATOM 501 C C . ALA A 1 67 ? 6.540 -6.045 -2.658 1.00 86.50 67 ALA A C 1
ATOM 503 O O . ALA A 1 67 ? 6.123 -6.025 -3.814 1.00 86.50 67 ALA A O 1
ATOM 504 N N . ILE A 1 68 ? 6.725 -4.905 -1.972 1.00 89.56 68 ILE A N 1
ATOM 505 C CA . ILE A 1 68 ? 6.531 -3.583 -2.587 1.00 89.56 68 ILE A CA 1
ATOM 506 C C . ILE A 1 68 ? 7.456 -3.356 -3.796 1.00 89.56 68 ILE A C 1
ATOM 508 O O . ILE A 1 68 ? 7.092 -2.616 -4.709 1.00 89.56 68 ILE A O 1
ATOM 512 N N . ALA A 1 69 ? 8.619 -4.019 -3.849 1.00 91.81 69 ALA A N 1
ATOM 513 C CA . ALA A 1 69 ? 9.553 -3.936 -4.971 1.00 91.81 69 ALA A CA 1
ATOM 514 C C . ALA A 1 69 ? 8.921 -4.387 -6.297 1.00 91.81 69 ALA A C 1
ATOM 516 O O . ALA A 1 69 ? 9.236 -3.832 -7.344 1.00 91.81 69 ALA A O 1
ATOM 517 N N . GLU A 1 70 ? 7.969 -5.324 -6.272 1.00 93.50 70 GLU A N 1
ATOM 518 C CA . GLU A 1 70 ? 7.255 -5.754 -7.480 1.00 93.50 70 GLU A CA 1
ATOM 519 C C . GLU A 1 70 ? 6.395 -4.632 -8.073 1.00 93.50 70 GLU A C 1
ATOM 521 O O . GLU A 1 70 ? 6.251 -4.518 -9.292 1.00 93.50 70 GLU A O 1
ATOM 526 N N . ALA A 1 71 ? 5.809 -3.784 -7.223 1.00 94.44 71 ALA A N 1
ATOM 527 C CA . ALA A 1 71 ? 5.049 -2.630 -7.683 1.00 94.44 71 ALA A CA 1
ATOM 528 C C . ALA A 1 71 ? 5.962 -1.587 -8.342 1.00 94.44 71 ALA A C 1
ATOM 530 O O . ALA A 1 71 ? 5.601 -1.066 -9.399 1.00 94.44 71 ALA A O 1
ATOM 531 N N . TRP A 1 72 ? 7.144 -1.346 -7.763 1.00 95.94 72 TRP A N 1
ATOM 532 C CA . TRP A 1 72 ? 8.175 -0.488 -8.353 1.00 95.94 72 TRP A CA 1
ATOM 533 C C . TRP A 1 72 ? 8.665 -1.031 -9.696 1.00 95.94 72 TRP A C 1
ATOM 535 O O . TRP A 1 72 ? 8.628 -0.305 -10.681 1.00 95.94 72 TRP A O 1
ATOM 545 N N . ALA A 1 73 ? 8.953 -2.331 -9.794 1.00 96.06 73 ALA A N 1
ATOM 546 C CA . ALA A 1 73 ? 9.370 -2.959 -11.048 1.00 96.06 73 ALA A CA 1
ATOM 547 C C . ALA A 1 73 ? 8.334 -2.788 -12.181 1.00 96.06 73 ALA A C 1
ATOM 549 O O . ALA A 1 73 ? 8.692 -2.550 -13.336 1.00 96.06 73 ALA A O 1
ATOM 550 N N . ARG A 1 74 ? 7.028 -2.861 -11.873 1.00 96.69 74 ARG A N 1
ATOM 551 C CA . ARG A 1 74 ? 5.963 -2.590 -12.861 1.00 96.69 74 ARG A CA 1
ATOM 552 C C . ARG A 1 74 ? 5.935 -1.132 -13.317 1.00 96.69 74 ARG A C 1
ATOM 554 O O . ARG A 1 74 ? 5.548 -0.865 -14.456 1.00 96.69 74 ARG A O 1
ATOM 561 N N . LEU A 1 75 ? 6.263 -0.198 -12.427 1.00 95.69 75 LEU A N 1
ATOM 562 C CA . LEU A 1 75 ? 6.347 1.221 -12.754 1.00 95.69 75 LEU A CA 1
ATOM 563 C C . LEU A 1 75 ? 7.571 1.493 -13.629 1.00 95.69 75 LEU A C 1
ATOM 565 O O . LEU A 1 75 ? 7.413 2.104 -14.685 1.00 95.69 75 LEU A O 1
ATOM 569 N N . ASP A 1 76 ? 8.733 0.968 -13.244 1.00 95.12 76 ASP A N 1
ATOM 570 C CA . 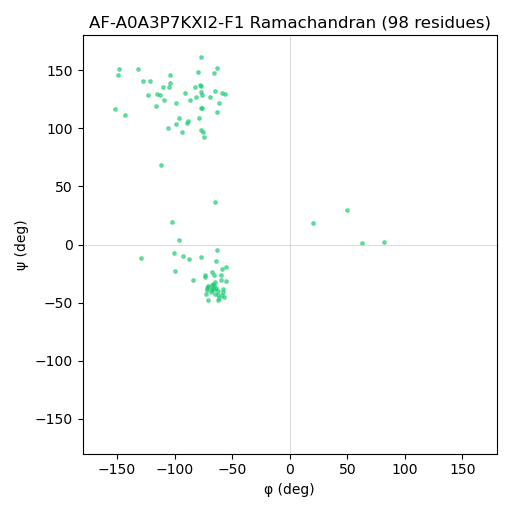ASP A 1 76 ? 9.988 1.103 -13.988 1.00 95.12 76 ASP A CA 1
ATOM 571 C C . ASP A 1 76 ? 9.838 0.569 -15.412 1.00 95.12 76 ASP A C 1
ATOM 573 O O . ASP A 1 76 ? 10.142 1.266 -16.374 1.00 95.12 76 ASP A O 1
ATOM 577 N N . HIS A 1 77 ? 9.215 -0.601 -15.579 1.00 96.38 77 HIS A N 1
ATOM 578 C CA . HIS A 1 77 ? 8.961 -1.150 -16.909 1.00 96.38 77 HIS A CA 1
ATOM 579 C C . HIS A 1 77 ? 8.115 -0.217 -17.797 1.00 96.38 77 HIS A C 1
ATOM 581 O O . HIS A 1 77 ? 8.413 -0.019 -18.975 1.00 96.38 77 HIS A O 1
ATOM 587 N N . LYS A 1 78 ? 7.052 0.389 -17.249 1.00 95.75 78 LYS A N 1
ATOM 588 C CA . LYS A 1 78 ? 6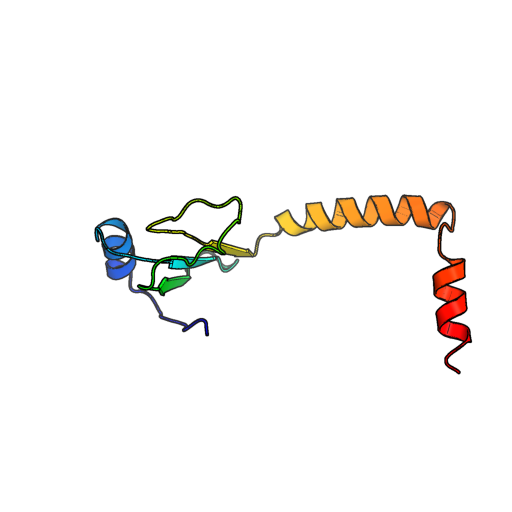.229 1.354 -18.000 1.00 95.75 78 LYS A CA 1
ATOM 589 C C . LYS A 1 78 ? 7.008 2.625 -18.318 1.00 95.75 78 LYS A C 1
ATOM 591 O O . LYS A 1 78 ? 6.829 3.188 -19.398 1.00 95.75 78 LYS A O 1
ATOM 596 N N . PHE A 1 79 ? 7.847 3.074 -17.389 1.00 92.81 79 PHE A N 1
ATOM 597 C CA . PHE A 1 79 ? 8.720 4.216 -17.601 1.00 92.81 79 PHE A CA 1
ATOM 598 C C . PHE A 1 79 ? 9.705 3.948 -18.742 1.00 92.81 79 PHE A C 1
ATOM 600 O O . PHE A 1 79 ? 9.768 4.750 -19.672 1.00 92.81 79 PHE A O 1
ATOM 607 N N . ASP A 1 80 ? 10.372 2.795 -18.745 1.00 93.69 80 ASP A N 1
ATOM 608 C CA . ASP A 1 80 ? 11.312 2.395 -19.794 1.00 93.69 80 ASP A CA 1
ATOM 609 C C . ASP A 1 80 ? 10.648 2.372 -21.174 1.00 93.69 80 ASP A C 1
ATOM 611 O O . ASP A 1 80 ? 11.210 2.875 -22.150 1.00 93.69 80 ASP A O 1
ATOM 615 N N . LEU A 1 81 ? 9.410 1.872 -21.263 1.00 93.62 81 LEU A N 1
ATOM 616 C CA . LEU A 1 81 ? 8.640 1.875 -22.511 1.00 93.62 81 LEU A CA 1
ATOM 617 C C . LEU A 1 81 ? 8.364 3.294 -23.034 1.00 93.62 81 LEU A C 1
ATOM 619 O O . LEU A 1 81 ? 8.428 3.534 -24.243 1.00 93.62 81 LEU A O 1
ATOM 623 N N . MET A 1 82 ? 8.053 4.240 -22.145 1.00 94.12 82 MET A N 1
ATOM 624 C CA . MET A 1 82 ? 7.836 5.640 -22.524 1.00 94.12 82 MET A CA 1
ATOM 625 C C . MET A 1 82 ? 9.153 6.337 -22.881 1.00 94.12 82 MET A C 1
ATOM 627 O O . MET A 1 82 ? 9.225 7.060 -23.881 1.00 94.12 82 MET A O 1
ATOM 631 N N . TYR A 1 83 ? 10.203 6.089 -22.099 1.00 89.00 83 TYR A N 1
ATOM 632 C CA . TYR A 1 83 ? 11.515 6.699 -22.269 1.00 89.00 83 TYR A CA 1
ATOM 633 C C . TYR A 1 83 ? 12.208 6.234 -23.552 1.00 89.00 83 TYR A C 1
ATOM 635 O O . TYR A 1 83 ? 12.776 7.059 -24.269 1.00 89.00 83 TYR A O 1
ATOM 643 N N . ALA A 1 84 ? 12.066 4.957 -23.923 1.00 92.50 84 ALA A N 1
ATOM 644 C CA . ALA A 1 84 ? 12.574 4.415 -25.184 1.00 92.50 84 ALA A CA 1
ATOM 645 C C . ALA A 1 84 ? 12.062 5.191 -26.411 1.00 92.50 84 ALA A C 1
ATOM 647 O O . ALA A 1 84 ? 12.772 5.334 -27.405 1.00 92.50 84 ALA A O 1
ATOM 648 N N . LYS A 1 85 ? 10.845 5.744 -26.333 1.00 92.25 85 LYS A N 1
ATOM 649 C CA . LYS A 1 85 ? 10.244 6.573 -27.391 1.00 92.25 85 LYS A CA 1
ATOM 650 C C . LYS A 1 85 ? 10.416 8.076 -27.168 1.00 92.25 85 LYS A C 1
ATOM 652 O O . LYS A 1 85 ? 9.871 8.865 -27.935 1.00 92.25 85 LYS A O 1
ATOM 657 N N . ARG A 1 86 ? 11.135 8.485 -26.116 1.00 86.56 86 ARG A N 1
ATOM 658 C CA . ARG A 1 86 ? 11.238 9.876 -25.641 1.00 86.56 86 ARG A CA 1
ATOM 659 C C . ARG A 1 86 ? 9.871 10.557 -25.487 1.00 86.56 86 ARG A C 1
ATOM 661 O O . ARG A 1 86 ? 9.752 11.776 -25.636 1.00 86.56 86 ARG A O 1
ATOM 668 N N . ALA A 1 87 ? 8.832 9.777 -25.187 1.00 81.19 87 ALA A N 1
ATOM 669 C CA . ALA A 1 87 ? 7.489 10.300 -25.006 1.00 81.19 87 ALA A CA 1
ATOM 670 C C . ALA A 1 87 ? 7.476 11.221 -23.778 1.00 81.19 87 ALA A C 1
ATOM 672 O O . ALA A 1 87 ? 8.026 10.878 -22.736 1.00 81.19 87 ALA A O 1
ATOM 673 N N . PHE A 1 88 ? 6.885 12.410 -23.919 1.00 79.75 88 PHE A N 1
ATOM 674 C CA . PHE A 1 88 ? 6.754 13.421 -22.857 1.00 79.75 88 PHE A CA 1
ATOM 675 C C . PHE A 1 88 ? 8.063 14.007 -22.283 1.00 79.75 88 PHE A C 1
ATOM 677 O O . PHE A 1 88 ? 8.005 14.910 -21.454 1.00 79.75 88 PHE A O 1
ATOM 684 N N . VAL A 1 89 ? 9.242 13.604 -22.779 1.00 82.38 89 VAL A N 1
ATOM 685 C CA . VAL A 1 89 ? 10.542 14.133 -22.313 1.00 82.38 89 VAL A CA 1
ATOM 686 C C . VAL A 1 89 ? 10.691 15.630 -22.609 1.00 82.38 89 VAL A C 1
ATOM 688 O O . VAL A 1 89 ? 11.227 16.371 -21.792 1.00 82.38 89 VAL A O 1
ATOM 691 N N . HIS A 1 90 ? 10.190 16.104 -23.754 1.00 81.94 90 HIS A N 1
ATOM 692 C CA . HIS A 1 90 ? 10.309 17.515 -24.139 1.00 81.94 90 HIS A CA 1
ATOM 693 C C . HIS A 1 90 ? 9.542 18.464 -23.206 1.00 81.94 90 HIS A C 1
ATOM 695 O O . HIS A 1 90 ? 10.026 19.561 -22.962 1.00 81.94 90 HIS A O 1
ATOM 701 N N . TRP A 1 91 ? 8.408 18.040 -22.638 1.00 80.81 91 TRP A N 1
ATOM 702 C CA . TRP A 1 91 ? 7.661 18.830 -21.652 1.00 80.81 91 TRP A CA 1
ATOM 703 C C . TRP A 1 91 ? 8.463 19.025 -20.359 1.00 80.81 91 TRP A C 1
ATOM 705 O O . TRP A 1 91 ? 8.551 20.142 -19.859 1.00 80.81 91 TRP A O 1
ATOM 715 N N . LEU A 1 92 ? 9.129 17.966 -19.880 1.00 78.81 92 LEU A N 1
ATOM 716 C CA . LEU A 1 92 ? 10.009 18.020 -18.703 1.00 78.81 92 LEU A CA 1
ATOM 717 C C . LEU A 1 92 ? 11.242 18.909 -18.928 1.00 78.81 92 LEU A C 1
ATOM 719 O O . LEU A 1 92 ? 11.672 19.624 -18.025 1.00 78.81 92 LEU A O 1
ATOM 723 N N . VAL A 1 93 ? 11.825 18.871 -20.130 1.00 79.62 93 VAL A N 1
ATOM 724 C CA . VAL A 1 93 ? 12.974 19.722 -20.486 1.00 79.62 93 VAL A CA 1
ATOM 725 C C . VAL A 1 93 ? 12.553 21.186 -20.631 1.00 79.62 93 VAL A C 1
ATOM 727 O O . VAL A 1 93 ? 13.299 22.078 -20.237 1.00 79.62 93 VAL A O 1
ATOM 730 N N . PHE A 1 94 ? 11.359 21.445 -21.165 1.00 71.38 94 PHE A N 1
ATOM 731 C CA . PHE A 1 94 ? 10.858 22.801 -21.370 1.00 71.38 94 PHE A CA 1
ATOM 732 C C . PHE A 1 94 ? 10.566 23.525 -20.046 1.00 71.38 94 PHE A C 1
ATOM 734 O O . PHE A 1 94 ? 10.911 24.693 -19.909 1.00 71.38 94 PHE A O 1
ATOM 741 N N . GLU A 1 95 ? 10.022 22.828 -19.043 1.00 72.38 95 GLU A N 1
ATOM 742 C CA . GLU A 1 95 ? 9.777 23.386 -17.703 1.00 72.38 95 GLU A CA 1
ATOM 743 C C . GLU A 1 95 ? 11.080 23.815 -17.000 1.00 72.38 95 GLU A C 1
ATOM 745 O O . GLU A 1 95 ? 11.165 24.910 -16.449 1.00 72.38 95 GLU A O 1
ATOM 750 N N . LYS A 1 96 ? 12.130 22.984 -17.076 1.00 62.56 96 LYS A N 1
ATOM 751 C CA . LYS A 1 96 ? 13.432 23.237 -16.428 1.00 62.56 96 LYS A CA 1
ATOM 752 C C . LYS A 1 96 ? 14.187 24.441 -17.003 1.00 62.56 96 LYS A C 1
ATOM 754 O O . LYS A 1 96 ? 15.004 25.024 -16.298 1.00 62.56 96 LYS A O 1
ATOM 759 N N . ASN A 1 97 ? 13.935 24.788 -18.264 1.00 58.62 97 ASN A N 1
ATOM 760 C CA . ASN A 1 97 ? 14.636 25.861 -18.974 1.00 58.62 97 ASN A CA 1
ATOM 761 C C . ASN A 1 97 ? 13.934 27.227 -18.876 1.00 58.62 97 ASN A C 1
ATOM 763 O O . ASN A 1 97 ? 14.515 28.220 -19.295 1.00 58.62 97 ASN A O 1
ATOM 767 N N . PHE A 1 98 ? 12.701 27.288 -18.359 1.00 58.28 98 PHE A N 1
ATOM 768 C CA . PHE A 1 98 ? 11.918 28.531 -18.261 1.00 58.28 98 PHE A CA 1
ATOM 769 C C . PHE A 1 98 ? 11.933 29.154 -16.852 1.00 58.28 98 PHE A C 1
ATOM 771 O O . PHE A 1 98 ? 11.416 30.250 -16.655 1.00 58.28 98 PHE A O 1
ATOM 778 N N . SER A 1 99 ? 12.507 28.460 -15.862 1.00 57.81 99 SER A N 1
ATOM 779 C CA . SER A 1 99 ? 12.636 28.927 -14.474 1.00 57.81 99 SER A CA 1
ATOM 780 C C . SER A 1 99 ? 14.043 29.448 -14.118 1.00 57.81 99 SER A C 1
ATOM 782 O O . SER A 1 99 ? 14.388 29.475 -12.935 1.00 57.81 99 SER A O 1
ATOM 784 N N . GLN A 1 100 ? 14.865 29.798 -15.114 1.00 50.50 100 GLN A N 1
ATOM 785 C CA . GLN A 1 100 ? 16.132 30.540 -14.977 1.00 50.50 100 GLN A CA 1
ATOM 786 C C . GLN A 1 100 ? 16.012 31.873 -15.711 1.00 50.50 100 GLN A C 1
ATOM 788 O O . GLN A 1 100 ? 16.570 32.861 -15.189 1.00 50.50 100 GLN A O 1
#